Protein AF-A0A918P597-F1 (afdb_monomer_lite)

Radius of gyration: 13.94 Å; chains: 1; bounding box: 33×28×36 Å

Foldseek 3Di:
DDPDQKDKDFPDVVLQVVVDDPPADWQFAPVPDPFDKDQQLVPQDPDDPDPPVSNVVSVVRVIIITGNDGDPVRTPGTDDDD

InterPro domains:
  IPR056009 Domain of unknown function DUF7587 [PF24494] (3-78)

Sequence (82 aa):
MANSPWISTTRVLDVAKGYEGGNGIVAIDLNKLDALQVEVWQHVPRVNGVEGLPYHRSIWAQEVTIFQHIPRDAIVGPVRMP

Organism: NCBI:txid1225769

Secondary structure (DSSP, 8-state):
-PPPSEEEEES-HHHHHHT--SS--EEE-GGG--S-EEEHHHHS---SSS--HHHHHHHHHTEEEEES---GGGEEEEPPP-

pLDDT: mean 89.34, std 11.23, range [45.72, 97.56]

Structure (mmCIF, N/CA/C/O backbone):
data_AF-A0A918P597-F1
#
_entry.id   AF-A0A918P597-F1
#
loop_
_atom_site.group_PDB
_atom_site.id
_atom_site.type_symbol
_atom_site.label_atom_id
_atom_site.label_alt_id
_atom_site.label_comp_id
_atom_site.label_asym_id
_atom_site.label_entity_id
_atom_site.label_seq_id
_atom_site.pdbx_PDB_ins_code
_atom_site.Cartn_x
_atom_site.Cartn_y
_atom_site.Cartn_z
_atom_site.occupancy
_atom_site.B_iso_or_equiv
_atom_site.auth_seq_id
_atom_site.auth_comp_id
_atom_site.auth_asym_id
_atom_site.auth_atom_id
_atom_site.pdbx_PDB_model_num
ATOM 1 N N . MET A 1 1 ? -13.454 10.584 -18.112 1.00 45.72 1 MET A N 1
ATOM 2 C CA . MET A 1 1 ? -12.249 9.898 -17.599 1.00 45.72 1 MET A CA 1
ATOM 3 C C . MET A 1 1 ? -12.717 8.875 -16.584 1.00 45.72 1 MET A C 1
ATOM 5 O O . MET A 1 1 ? -13.478 9.249 -15.704 1.00 45.72 1 MET A O 1
ATOM 9 N N . ALA A 1 2 ? -12.374 7.601 -16.762 1.00 70.25 2 ALA A N 1
ATOM 10 C CA . ALA A 1 2 ? -12.674 6.578 -15.766 1.00 70.25 2 ALA A CA 1
ATOM 11 C C . ALA A 1 2 ? -11.575 6.617 -14.702 1.00 70.25 2 ALA A C 1
ATOM 13 O O . ALA A 1 2 ? -10.395 6.667 -15.052 1.00 70.25 2 ALA A O 1
ATOM 14 N N . ASN A 1 3 ? -11.955 6.630 -13.426 1.00 83.25 3 ASN A N 1
ATOM 15 C CA . ASN A 1 3 ? -10.989 6.454 -12.349 1.00 83.25 3 ASN A CA 1
ATOM 16 C C . ASN A 1 3 ? -10.303 5.094 -12.517 1.00 83.25 3 ASN A C 1
ATOM 18 O O . ASN A 1 3 ? -10.934 4.122 -12.942 1.00 83.25 3 ASN A O 1
ATOM 22 N N . SER A 1 4 ? -9.013 5.036 -12.193 1.00 90.44 4 SER A N 1
ATOM 23 C CA . SER A 1 4 ? -8.301 3.764 -12.088 1.00 90.44 4 SER A CA 1
ATOM 24 C C . SER A 1 4 ? -9.064 2.832 -11.136 1.00 90.44 4 SER A C 1
ATOM 26 O O . SER A 1 4 ? -9.514 3.300 -10.089 1.00 90.44 4 SER A O 1
ATOM 28 N N . PRO A 1 5 ? -9.202 1.527 -11.442 1.00 94.44 5 PRO A N 1
ATOM 29 C CA . PRO A 1 5 ? -9.802 0.570 -10.514 1.00 94.44 5 PRO A CA 1
ATOM 30 C C . PRO A 1 5 ? -8.875 0.248 -9.332 1.00 94.44 5 PRO A C 1
ATOM 32 O O . PRO A 1 5 ? -9.222 -0.582 -8.502 1.00 94.44 5 PRO A O 1
ATOM 35 N N . TRP A 1 6 ? -7.684 0.845 -9.274 1.00 94.94 6 TRP A N 1
ATOM 36 C CA . TRP A 1 6 ? -6.686 0.602 -8.243 1.00 94.94 6 TRP A CA 1
ATOM 37 C C . TRP A 1 6 ? -6.757 1.651 -7.141 1.00 94.94 6 TRP A C 1
ATOM 39 O O . TRP A 1 6 ? -6.764 2.853 -7.411 1.00 94.94 6 TRP A O 1
ATOM 49 N N . ILE A 1 7 ? -6.741 1.178 -5.901 1.00 95.50 7 ILE A N 1
ATOM 50 C CA . ILE A 1 7 ? -6.636 1.996 -4.699 1.00 95.50 7 ILE A CA 1
ATOM 51 C C . ILE A 1 7 ? -5.161 2.019 -4.294 1.00 95.50 7 ILE A C 1
ATOM 53 O O . ILE A 1 7 ? -4.615 0.987 -3.903 1.00 95.50 7 ILE A O 1
ATOM 57 N N . SER A 1 8 ? -4.505 3.175 -4.406 1.00 95.00 8 SER A N 1
ATOM 58 C CA . SER A 1 8 ? -3.124 3.349 -3.940 1.00 95.00 8 SER A CA 1
ATOM 59 C C . SER A 1 8 ? -3.066 3.406 -2.416 1.00 95.00 8 SER A C 1
ATOM 61 O O . SER A 1 8 ? -3.794 4.169 -1.781 1.00 95.00 8 SER A O 1
ATOM 63 N N . THR A 1 9 ? -2.167 2.615 -1.834 1.00 96.50 9 THR A N 1
ATOM 64 C CA . THR A 1 9 ? -1.872 2.595 -0.398 1.00 96.50 9 THR A CA 1
ATOM 65 C C . THR A 1 9 ? -0.361 2.580 -0.172 1.00 96.50 9 THR A C 1
ATOM 67 O O . THR A 1 9 ? 0.422 2.332 -1.089 1.00 96.50 9 THR A O 1
ATOM 70 N N . THR A 1 10 ? 0.073 2.854 1.055 1.00 97.56 10 THR A N 1
ATOM 71 C CA . THR A 1 10 ? 1.490 2.884 1.431 1.00 97.56 10 THR A CA 1
ATOM 72 C C . THR A 1 10 ? 1.698 2.154 2.748 1.00 97.56 10 THR A C 1
ATOM 74 O O . THR A 1 10 ? 0.860 2.225 3.649 1.00 97.56 10 THR A O 1
ATOM 77 N N . ARG A 1 11 ? 2.842 1.478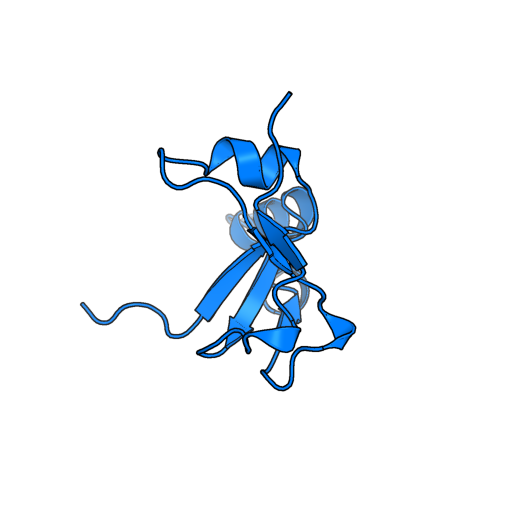 2.880 1.00 96.94 11 ARG A N 1
ATOM 78 C CA . ARG A 1 11 ? 3.288 0.897 4.156 1.00 96.94 11 ARG A CA 1
ATOM 79 C C . ARG A 1 11 ? 3.948 1.924 5.086 1.00 96.94 11 ARG A C 1
ATOM 81 O O . ARG A 1 11 ? 4.284 1.593 6.219 1.00 96.94 11 ARG A O 1
ATOM 88 N N . VAL A 1 12 ? 4.141 3.160 4.623 1.00 96.69 12 VAL A N 1
ATOM 89 C CA . VAL A 1 12 ? 4.855 4.222 5.339 1.00 96.69 12 VAL A CA 1
ATOM 90 C C . VAL A 1 12 ? 3.871 5.305 5.770 1.00 96.69 12 VAL A C 1
ATOM 92 O O . VAL A 1 12 ? 3.332 6.045 4.949 1.00 96.69 12 VAL A O 1
ATOM 95 N N . LEU A 1 13 ? 3.672 5.448 7.083 1.00 95.12 13 LEU A N 1
ATOM 96 C CA . LEU A 1 13 ? 2.726 6.421 7.635 1.00 95.12 13 LEU A CA 1
ATOM 97 C C . LEU A 1 13 ? 3.039 7.866 7.211 1.00 95.12 13 LEU A C 1
ATOM 99 O O . LEU A 1 13 ? 2.122 8.621 6.908 1.00 95.12 13 LEU A O 1
ATOM 103 N N . ASP A 1 14 ? 4.310 8.263 7.162 1.00 95.38 14 ASP A N 1
ATOM 104 C CA . ASP A 1 14 ? 4.668 9.642 6.804 1.00 95.38 14 ASP A CA 1
ATOM 105 C C . ASP A 1 14 ? 4.390 9.968 5.332 1.00 95.38 14 ASP A C 1
ATOM 107 O O . ASP A 1 14 ? 4.034 11.099 5.006 1.00 95.38 14 ASP A O 1
ATOM 111 N N . VAL A 1 15 ? 4.450 8.965 4.453 1.00 95.94 15 VAL A N 1
ATOM 112 C CA . VAL A 1 15 ? 3.986 9.108 3.069 1.00 95.94 15 VAL A CA 1
ATOM 113 C C . VAL A 1 15 ? 2.472 9.311 3.062 1.00 95.94 15 VAL A C 1
ATOM 115 O O . VAL A 1 15 ? 2.002 10.243 2.420 1.00 95.94 15 VAL A O 1
ATOM 118 N N . ALA A 1 16 ? 1.712 8.511 3.822 1.00 96.06 16 ALA A N 1
ATOM 119 C CA . ALA A 1 16 ? 0.257 8.664 3.921 1.00 96.06 16 ALA A CA 1
ATOM 120 C C . ALA A 1 16 ? -0.148 10.057 4.433 1.00 96.06 16 ALA A C 1
ATOM 122 O O . ALA A 1 16 ? -1.053 10.669 3.872 1.00 96.06 16 ALA A O 1
ATOM 123 N N . LYS A 1 17 ? 0.562 10.591 5.436 1.00 94.69 17 LYS A N 1
ATOM 124 C CA . LYS A 1 17 ? 0.365 11.964 5.934 1.00 94.69 17 LYS A CA 1
ATOM 125 C C . LYS A 1 17 ? 0.584 13.018 4.853 1.00 94.69 17 LYS A C 1
ATOM 127 O O . LYS A 1 17 ? -0.171 13.978 4.795 1.00 94.69 17 LYS A O 1
ATOM 132 N N . GLY A 1 18 ? 1.574 12.832 3.980 1.00 93.62 18 GLY A N 1
ATOM 133 C CA . GLY A 1 18 ? 1.830 13.747 2.864 1.00 93.62 18 GLY A CA 1
ATOM 134 C C . GLY A 1 18 ? 0.698 13.819 1.829 1.00 93.62 18 GLY A C 1
ATOM 135 O O . GLY A 1 18 ? 0.617 14.803 1.098 1.00 93.62 18 GLY A O 1
ATOM 136 N N . TYR A 1 19 ? -0.173 12.804 1.774 1.00 91.38 19 TYR A N 1
ATOM 137 C CA . TYR A 1 19 ? -1.355 12.756 0.903 1.00 91.38 19 TYR A CA 1
ATOM 138 C C . TYR A 1 19 ? -2.676 12.987 1.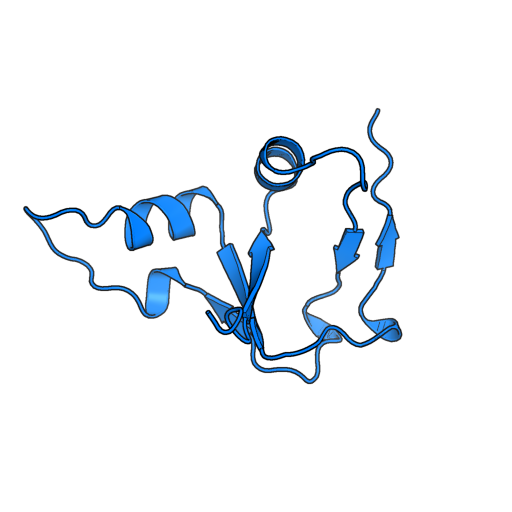654 1.00 91.38 19 TYR A C 1
ATOM 140 O O . TYR A 1 19 ? -3.745 12.946 1.042 1.00 91.38 19 TYR A O 1
ATOM 148 N N . GLU A 1 20 ? -2.631 13.216 2.967 1.00 90.75 20 GLU A N 1
ATOM 149 C CA . GLU A 1 20 ? -3.820 13.478 3.770 1.00 90.75 20 GLU A CA 1
ATOM 150 C C . GLU A 1 20 ? -4.368 14.874 3.426 1.00 90.75 20 GLU A C 1
ATOM 152 O O . GLU A 1 20 ? -3.673 15.880 3.544 1.00 90.75 20 GLU A O 1
ATOM 157 N N . GLY A 1 21 ? -5.604 14.921 2.919 1.00 87.75 21 GLY A N 1
ATOM 158 C CA . GLY A 1 21 ? -6.235 16.128 2.369 1.00 87.75 21 GLY A CA 1
ATOM 159 C C . GLY A 1 21 ? -7.442 16.645 3.161 1.00 87.75 21 GLY A C 1
ATOM 160 O O . GLY A 1 21 ? -8.279 17.338 2.586 1.00 87.75 21 GLY A O 1
ATOM 161 N N . GLY A 1 22 ? -7.581 16.267 4.434 1.00 90.00 22 GLY A N 1
ATOM 162 C CA . GLY A 1 22 ? -8.687 16.619 5.334 1.00 90.00 22 GLY A CA 1
ATOM 163 C C . GLY A 1 22 ? -9.685 15.488 5.638 1.00 90.00 22 GLY A C 1
ATOM 164 O O . GLY A 1 22 ? -10.669 15.729 6.333 1.00 90.00 22 GLY A O 1
ATOM 165 N N . ASN A 1 23 ? -9.459 14.267 5.139 1.00 90.50 23 ASN A N 1
ATOM 166 C CA . ASN A 1 23 ? -10.345 13.103 5.335 1.00 90.50 23 ASN A CA 1
ATOM 167 C C . ASN A 1 23 ? -9.764 12.040 6.287 1.00 90.50 23 ASN A C 1
ATOM 169 O O . ASN A 1 23 ? -10.407 11.023 6.554 1.00 90.50 23 ASN A O 1
ATOM 173 N N . GLY A 1 24 ? -8.562 12.273 6.812 1.00 93.00 24 GLY A N 1
ATOM 174 C CA . GLY A 1 24 ? -7.845 11.360 7.687 1.00 93.00 24 GLY A CA 1
ATOM 175 C C . GLY A 1 24 ? -7.136 10.222 6.951 1.00 93.00 24 GLY A C 1
ATOM 176 O O . GLY A 1 24 ? -7.150 10.105 5.726 1.00 93.00 24 GLY A O 1
ATOM 177 N N . ILE A 1 25 ? -6.494 9.368 7.745 1.00 96.38 25 ILE A N 1
ATOM 178 C CA . ILE A 1 25 ? -5.743 8.197 7.287 1.00 96.38 25 ILE A CA 1
ATOM 179 C C . ILE A 1 25 ? -6.397 6.961 7.893 1.00 96.38 25 ILE A C 1
ATOM 181 O O . ILE A 1 25 ? -6.727 6.951 9.079 1.00 96.38 25 ILE A O 1
ATOM 185 N N . VAL A 1 26 ? -6.549 5.905 7.100 1.00 95.69 26 VAL A N 1
ATOM 186 C CA . VAL A 1 26 ? -7.083 4.617 7.552 1.00 95.69 26 VAL A CA 1
ATOM 187 C C . VAL A 1 26 ? -5.983 3.564 7.497 1.00 95.69 26 VAL A C 1
ATOM 189 O O . VAL A 1 26 ? -5.304 3.421 6.483 1.00 95.69 26 VAL A O 1
ATOM 192 N N . ALA A 1 27 ? -5.819 2.820 8.590 1.00 96.81 27 ALA A N 1
ATOM 193 C CA . ALA A 1 27 ? -4.955 1.650 8.637 1.00 96.81 27 ALA A CA 1
ATOM 194 C C . ALA A 1 27 ? -5.705 0.416 8.121 1.00 96.81 27 ALA A C 1
ATOM 196 O O . ALA A 1 27 ? -6.855 0.164 8.497 1.00 96.81 27 ALA A O 1
ATOM 197 N N . ILE A 1 28 ? -5.029 -0.359 7.275 1.00 97.06 28 ILE A N 1
ATOM 198 C CA . ILE A 1 28 ? -5.558 -1.565 6.635 1.00 97.06 28 ILE A CA 1
ATOM 199 C C . ILE A 1 28 ? -4.618 -2.729 6.957 1.00 97.06 28 ILE A C 1
ATOM 201 O O . ILE A 1 28 ? -3.397 -2.581 6.885 1.00 97.06 28 ILE A O 1
ATOM 205 N N . ASP A 1 29 ? -5.183 -3.882 7.299 1.00 96.38 29 ASP A N 1
ATOM 206 C CA . ASP A 1 29 ? -4.454 -5.139 7.445 1.00 96.38 29 ASP A CA 1
ATOM 207 C C . ASP A 1 29 ? -4.421 -5.875 6.101 1.00 96.38 29 ASP A C 1
ATOM 209 O O . ASP A 1 29 ? -5.419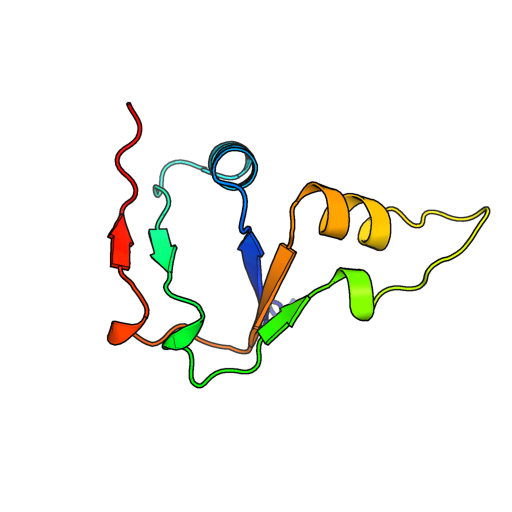 -6.445 5.658 1.00 96.38 29 ASP A O 1
ATOM 213 N N . LEU A 1 30 ? -3.254 -5.871 5.455 1.00 94.69 30 LEU A N 1
ATOM 214 C CA . LEU A 1 30 ? -3.054 -6.501 4.147 1.00 94.69 30 LEU A CA 1
ATOM 215 C C . LEU A 1 30 ? -3.287 -8.021 4.160 1.00 94.69 30 LEU A C 1
ATOM 217 O O . LEU A 1 30 ? -3.573 -8.599 3.112 1.00 94.69 30 LEU A O 1
ATOM 221 N N . ASN A 1 31 ? -3.205 -8.673 5.326 1.00 95.62 31 ASN A N 1
ATOM 222 C CA . ASN A 1 31 ? -3.425 -10.118 5.449 1.00 95.62 31 ASN A CA 1
ATOM 223 C C . ASN A 1 31 ? -4.909 -10.505 5.413 1.00 95.62 31 ASN A C 1
ATOM 225 O O . ASN A 1 31 ? -5.230 -11.686 5.305 1.00 95.62 31 ASN A O 1
ATOM 229 N N . LYS A 1 32 ? -5.808 -9.524 5.534 1.00 96.12 32 LYS A N 1
ATOM 230 C CA . LYS A 1 32 ? -7.264 -9.720 5.504 1.00 96.12 32 LYS A CA 1
ATOM 231 C C . LYS A 1 32 ? -7.894 -9.301 4.180 1.00 96.12 32 LYS A C 1
ATOM 233 O O . LYS A 1 32 ? -9.111 -9.314 4.051 1.00 96.12 32 LYS A O 1
ATOM 238 N N . LEU A 1 33 ? -7.082 -8.897 3.207 1.00 93.75 33 LEU A N 1
ATOM 239 C CA . LEU A 1 33 ? -7.564 -8.559 1.877 1.00 93.75 33 LEU A CA 1
ATOM 240 C C . LEU A 1 33 ? -7.792 -9.837 1.066 1.00 93.75 33 LEU A C 1
ATOM 242 O O . LEU A 1 33 ? -6.891 -10.662 0.924 1.00 93.75 33 LEU A O 1
ATOM 246 N N . ASP A 1 34 ? -8.976 -9.949 0.481 1.00 93.19 34 ASP A N 1
ATOM 247 C CA . ASP A 1 34 ? -9.337 -10.932 -0.545 1.00 93.19 34 ASP A CA 1
ATOM 248 C C . ASP A 1 34 ? -9.122 -10.398 -1.978 1.00 93.19 34 ASP A C 1
ATOM 250 O O . ASP A 1 34 ? -9.220 -11.141 -2.956 1.00 93.19 34 ASP A O 1
ATOM 254 N N . ALA A 1 35 ? -8.791 -9.111 -2.111 1.00 93.44 35 ALA A N 1
ATOM 255 C CA . ALA A 1 35 ? -8.483 -8.446 -3.369 1.00 93.44 35 ALA A CA 1
ATOM 256 C C . ALA A 1 35 ? -7.021 -8.635 -3.813 1.00 93.44 35 ALA A C 1
ATOM 258 O O . ALA A 1 35 ? -6.110 -8.826 -3.005 1.00 93.44 35 ALA A O 1
ATOM 259 N N . LEU A 1 36 ? -6.782 -8.505 -5.125 1.00 95.88 36 LEU A N 1
ATOM 260 C CA . LEU A 1 36 ? -5.432 -8.501 -5.691 1.00 95.88 36 LEU A CA 1
ATOM 261 C C . LEU A 1 36 ? -4.631 -7.309 -5.151 1.00 95.88 36 LEU A C 1
ATOM 263 O O . LEU A 1 36 ? -5.068 -6.160 -5.246 1.00 95.88 36 LEU A O 1
ATOM 267 N N . GLN A 1 37 ? -3.437 -7.604 -4.645 1.00 95.69 37 GLN A N 1
ATOM 268 C CA . GLN A 1 37 ? -2.469 -6.634 -4.147 1.00 95.69 37 GLN A CA 1
ATOM 269 C C . GLN A 1 37 ? -1.243 -6.639 -5.050 1.00 95.69 37 GLN A C 1
ATOM 271 O O . GLN A 1 37 ? -0.734 -7.706 -5.399 1.00 95.69 37 GLN A O 1
ATOM 276 N N . VAL A 1 38 ? -0.757 -5.457 -5.413 1.00 95.31 38 VAL A N 1
ATOM 277 C CA . VAL A 1 38 ? 0.412 -5.314 -6.278 1.00 95.31 38 VAL A CA 1
ATOM 278 C C . VAL A 1 38 ? 1.403 -4.348 -5.655 1.00 95.31 38 VAL A C 1
ATOM 280 O O . VAL A 1 38 ? 1.077 -3.204 -5.350 1.00 95.31 38 VAL A O 1
ATOM 283 N N . GLU A 1 39 ? 2.647 -4.794 -5.511 1.00 94.69 39 GLU A N 1
ATOM 284 C CA . GLU A 1 39 ? 3.754 -3.889 -5.224 1.00 94.69 39 GLU A CA 1
ATOM 285 C C . GLU A 1 39 ? 4.195 -3.219 -6.521 1.00 94.69 39 GLU A C 1
ATOM 287 O O . GLU A 1 39 ? 4.799 -3.853 -7.387 1.00 94.69 39 GLU A O 1
ATOM 292 N N . VAL A 1 40 ? 3.893 -1.929 -6.667 1.00 91.62 40 VAL A N 1
ATOM 293 C CA . VAL A 1 40 ? 4.025 -1.219 -7.951 1.00 91.62 40 VAL A CA 1
ATOM 294 C C . VAL A 1 40 ? 5.439 -1.334 -8.531 1.00 91.62 40 VAL A C 1
ATOM 296 O O . VAL A 1 40 ? 5.595 -1.577 -9.728 1.00 91.62 40 VAL A O 1
ATOM 299 N N . TRP A 1 41 ? 6.471 -1.261 -7.685 1.00 90.56 41 TRP A N 1
ATOM 300 C CA . TRP A 1 41 ? 7.878 -1.337 -8.093 1.00 90.56 41 TRP A CA 1
ATOM 301 C C . TRP A 1 41 ? 8.261 -2.651 -8.796 1.00 90.56 41 TRP A C 1
ATOM 303 O O . TRP A 1 41 ? 9.223 -2.676 -9.567 1.00 90.56 41 TRP A O 1
ATOM 313 N N . GLN A 1 42 ? 7.525 -3.742 -8.556 1.00 91.00 42 GLN A N 1
ATOM 314 C CA . GLN A 1 42 ? 7.770 -5.036 -9.201 1.00 91.00 42 GLN A CA 1
ATOM 315 C C . GLN A 1 42 ? 7.259 -5.075 -10.649 1.00 91.00 42 GLN A C 1
ATOM 317 O O . GLN A 1 42 ? 7.700 -5.917 -11.429 1.00 91.00 42 GLN A O 1
ATOM 322 N N . HIS A 1 43 ? 6.362 -4.156 -11.018 1.00 86.75 43 HIS A N 1
ATOM 323 C CA . HIS A 1 43 ? 5.634 -4.178 -12.290 1.00 86.75 43 HIS A CA 1
ATOM 324 C C . HIS A 1 43 ? 5.921 -2.977 -13.197 1.00 86.75 43 HIS A C 1
ATOM 326 O O . HIS A 1 43 ? 5.446 -2.940 -14.332 1.00 86.75 43 HIS A O 1
ATOM 332 N N . VAL A 1 44 ? 6.703 -2.002 -12.733 1.00 84.06 44 VAL A N 1
ATOM 333 C CA . VAL A 1 44 ? 7.116 -0.844 -13.536 1.00 84.06 44 VAL A CA 1
ATOM 334 C C . VAL A 1 44 ? 8.535 -1.031 -14.095 1.00 84.06 44 VAL A C 1
ATOM 336 O O . VAL A 1 44 ? 9.388 -1.620 -13.423 1.00 84.06 44 VAL A O 1
ATOM 339 N N . PRO A 1 45 ? 8.828 -0.546 -15.318 1.00 80.69 45 PRO A N 1
ATOM 340 C CA . PRO A 1 45 ? 10.140 -0.719 -15.933 1.00 80.69 45 PRO A CA 1
ATOM 341 C C . PRO A 1 45 ? 11.286 -0.134 -15.097 1.00 80.69 45 PRO A C 1
ATOM 343 O O . PRO A 1 45 ? 11.246 1.019 -14.668 1.00 80.69 45 PRO A O 1
ATOM 346 N N . ARG A 1 46 ? 12.359 -0.919 -14.945 1.00 73.81 46 ARG A N 1
ATOM 347 C CA . ARG A 1 46 ? 13.641 -0.492 -14.363 1.00 73.81 46 ARG A CA 1
ATOM 348 C C . ARG A 1 46 ? 14.534 0.080 -15.464 1.00 73.81 46 ARG A C 1
ATOM 350 O O . ARG A 1 46 ? 15.495 -0.560 -15.882 1.00 73.81 46 ARG A O 1
ATOM 357 N N . VAL A 1 47 ? 14.169 1.227 -16.025 1.00 67.25 47 VAL A N 1
ATOM 358 C CA . VAL A 1 47 ? 14.940 1.831 -17.122 1.00 67.25 47 VAL A CA 1
ATOM 359 C C . VAL A 1 47 ? 16.059 2.720 -16.581 1.00 67.25 47 VAL A C 1
ATOM 361 O O . VAL A 1 47 ? 15.807 3.711 -15.904 1.00 67.25 47 VAL A O 1
ATOM 364 N N . ASN A 1 48 ? 17.309 2.381 -16.910 1.00 53.28 48 ASN A N 1
ATOM 365 C CA . ASN A 1 48 ? 18.444 3.291 -16.755 1.00 53.28 48 ASN A CA 1
ATOM 366 C C . ASN A 1 48 ? 18.388 4.343 -17.879 1.00 53.28 48 ASN A C 1
ATOM 368 O O . ASN A 1 48 ? 18.400 3.979 -19.052 1.00 53.28 48 ASN A O 1
ATOM 372 N N . GLY A 1 49 ? 18.350 5.635 -17.534 1.00 60.75 49 GLY A N 1
ATOM 373 C CA . GLY A 1 49 ? 18.495 6.749 -18.490 1.00 60.75 49 GLY A CA 1
ATOM 374 C C . GLY A 1 49 ? 17.206 7.415 -19.007 1.00 60.75 49 GLY A C 1
ATOM 375 O O . GLY A 1 49 ? 17.306 8.415 -19.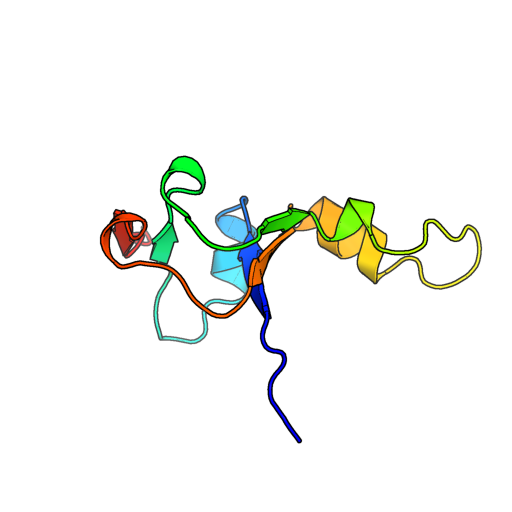709 1.00 60.75 49 GLY A O 1
ATOM 376 N N . VAL A 1 50 ? 16.013 6.933 -18.638 1.00 63.72 50 VAL A N 1
ATOM 377 C CA . VAL A 1 50 ? 14.709 7.619 -18.818 1.00 63.72 50 VAL A CA 1
ATOM 378 C C . VAL A 1 50 ? 13.931 7.488 -17.509 1.00 63.72 50 VAL A C 1
ATOM 380 O O . VAL A 1 50 ? 14.199 6.548 -16.768 1.00 63.72 50 VAL A O 1
ATOM 383 N N . GLU A 1 51 ? 13.025 8.426 -17.198 1.00 60.03 51 GLU A N 1
ATOM 384 C CA . GLU A 1 51 ? 12.297 8.545 -15.922 1.00 60.03 51 GLU A CA 1
ATOM 385 C C . GLU A 1 51 ? 11.738 7.209 -15.389 1.00 60.03 51 GLU A C 1
ATOM 387 O O . GLU A 1 51 ? 10.558 6.889 -15.516 1.00 60.03 51 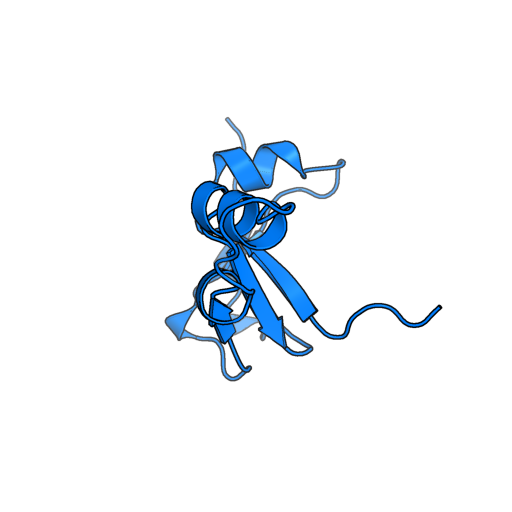GLU A O 1
ATOM 392 N N . GLY A 1 52 ? 12.563 6.482 -14.633 1.00 70.62 52 GLY A N 1
ATOM 393 C CA . GLY A 1 52 ? 12.152 5.446 -13.689 1.00 70.62 52 GLY A CA 1
ATOM 394 C C . GLY A 1 52 ? 11.409 6.039 -12.491 1.00 70.62 52 GLY A C 1
ATOM 395 O O . GLY A 1 52 ? 11.406 5.450 -11.416 1.00 70.62 52 GLY A O 1
ATOM 396 N N . LEU A 1 53 ? 10.806 7.225 -12.633 1.00 81.44 53 LEU A N 1
ATOM 397 C CA . LEU A 1 53 ? 10.094 7.913 -11.566 1.00 81.44 53 LEU A CA 1
ATOM 398 C C . LEU A 1 53 ? 9.007 7.036 -10.944 1.00 81.44 53 LEU A C 1
ATOM 400 O O . LEU A 1 53 ? 8.960 7.007 -9.717 1.00 81.44 53 LEU A O 1
ATOM 404 N N . PRO A 1 54 ? 8.191 6.271 -11.701 1.00 85.31 54 PRO A N 1
ATOM 405 C CA . PRO A 1 54 ? 7.232 5.356 -11.086 1.00 85.31 54 PRO A CA 1
ATOM 406 C C . PRO A 1 54 ? 7.913 4.274 -10.241 1.00 85.31 54 PRO A C 1
ATOM 408 O O . PRO A 1 54 ? 7.449 3.971 -9.145 1.00 85.31 54 PRO A O 1
ATOM 411 N N . TYR A 1 55 ? 9.050 3.736 -10.697 1.00 88.69 55 TYR A N 1
ATOM 412 C CA . TYR A 1 55 ? 9.844 2.756 -9.949 1.00 88.69 55 TYR A CA 1
ATOM 413 C C . TYR A 1 55 ? 10.418 3.359 -8.663 1.00 88.69 55 TYR A C 1
ATOM 415 O O . TYR A 1 55 ? 10.179 2.855 -7.569 1.00 88.69 55 TYR A O 1
ATOM 423 N N . HIS A 1 56 ? 11.120 4.486 -8.770 1.00 88.50 56 HIS A N 1
ATOM 424 C CA . HIS A 1 56 ? 11.731 5.146 -7.620 1.00 88.50 56 HIS A CA 1
ATOM 425 C C . HIS A 1 56 ? 10.688 5.657 -6.620 1.00 88.50 56 HIS A C 1
ATOM 427 O O . HIS A 1 56 ? 10.878 5.489 -5.415 1.00 88.50 56 HIS A O 1
ATOM 433 N N . ARG A 1 57 ? 9.574 6.234 -7.095 1.00 88.94 57 ARG A N 1
ATOM 434 C CA . ARG A 1 57 ? 8.490 6.704 -6.222 1.00 88.94 57 ARG A CA 1
ATOM 435 C C . ARG A 1 57 ? 7.791 5.556 -5.516 1.00 88.94 57 ARG A C 1
ATOM 437 O O . ARG A 1 57 ? 7.575 5.674 -4.317 1.00 88.94 57 ARG A O 1
ATOM 444 N N . SER A 1 58 ? 7.476 4.463 -6.212 1.00 92.12 58 SER A N 1
ATOM 445 C CA . SER A 1 58 ? 6.816 3.313 -5.580 1.00 92.12 58 SER A CA 1
ATOM 446 C C . SER A 1 58 ? 7.710 2.608 -4.559 1.00 92.12 58 SER A C 1
ATOM 448 O O . SER A 1 58 ? 7.205 2.162 -3.531 1.00 92.12 58 SER A O 1
ATOM 450 N N . ILE A 1 59 ? 9.031 2.572 -4.774 1.00 93.19 59 ILE A N 1
ATOM 451 C CA . ILE A 1 59 ? 9.987 2.093 -3.763 1.00 93.19 59 ILE A CA 1
ATOM 452 C C . ILE A 1 59 ? 10.023 3.027 -2.556 1.00 93.19 59 ILE A C 1
ATOM 454 O O . ILE A 1 59 ? 9.854 2.564 -1.430 1.00 93.19 59 ILE A O 1
ATOM 458 N N . TRP A 1 60 ? 10.227 4.331 -2.773 1.00 94.06 60 TRP A N 1
ATOM 459 C CA . TRP A 1 60 ? 10.277 5.319 -1.689 1.00 94.06 60 TRP A CA 1
ATOM 460 C C . TRP A 1 60 ? 8.985 5.318 -0.862 1.00 94.06 60 TRP A C 1
ATOM 462 O O . TRP A 1 60 ? 9.033 5.330 0.367 1.00 94.06 60 TRP A O 1
ATOM 472 N N . ALA A 1 61 ? 7.837 5.242 -1.536 1.00 95.94 61 ALA A N 1
ATOM 473 C CA . ALA A 1 61 ? 6.527 5.200 -0.907 1.00 95.94 61 ALA A CA 1
ATOM 474 C C . ALA A 1 61 ? 6.179 3.831 -0.308 1.00 95.94 61 ALA A C 1
ATOM 476 O O . ALA A 1 61 ? 5.181 3.735 0.401 1.00 95.94 61 ALA A O 1
ATOM 477 N N . GLN A 1 62 ? 6.938 2.770 -0.607 1.00 97.00 62 GLN A N 1
ATOM 478 C CA . GLN A 1 62 ? 6.538 1.379 -0.358 1.00 97.00 62 GLN A CA 1
ATOM 479 C C . GLN A 1 62 ? 5.080 1.128 -0.781 1.00 97.00 62 GLN A C 1
ATOM 481 O O . GLN A 1 62 ? 4.249 0.675 0.013 1.00 97.00 62 GLN A O 1
ATOM 486 N N . GLU A 1 63 ? 4.763 1.529 -2.013 1.00 96.56 63 GLU A N 1
ATOM 487 C CA . GLU A 1 63 ? 3.398 1.532 -2.528 1.00 96.56 63 GLU A CA 1
ATOM 488 C C . GLU A 1 63 ? 2.884 0.107 -2.754 1.00 96.56 63 GLU A C 1
ATOM 490 O O . GLU A 1 63 ? 3.538 -0.720 -3.400 1.00 96.56 63 GLU A O 1
ATOM 495 N N . VAL A 1 64 ? 1.672 -0.135 -2.257 1.00 97.06 64 VAL A N 1
ATOM 496 C CA . VAL A 1 64 ? 0.864 -1.315 -2.566 1.00 97.06 64 VAL A CA 1
ATOM 497 C C . VAL A 1 64 ? -0.451 -0.823 -3.146 1.00 97.06 64 VAL A C 1
ATOM 499 O O . VAL A 1 64 ? -1.161 -0.044 -2.508 1.00 97.06 64 VAL A O 1
ATOM 502 N N . THR A 1 65 ? -0.794 -1.264 -4.348 1.00 95.81 65 THR A N 1
ATOM 503 C CA . THR A 1 65 ? -2.099 -0.978 -4.943 1.00 95.81 65 THR A CA 1
ATOM 504 C C . THR A 1 65 ? -3.034 -2.162 -4.750 1.00 95.81 65 THR A C 1
ATOM 506 O O . THR A 1 65 ? -2.6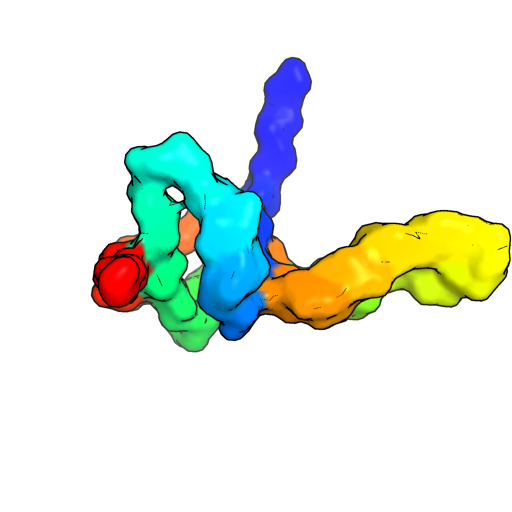40 -3.320 -4.895 1.00 95.81 65 THR A O 1
ATOM 509 N N . ILE A 1 66 ? -4.285 -1.865 -4.406 1.00 97.12 66 ILE A N 1
ATOM 510 C CA . ILE A 1 66 ? -5.332 -2.858 -4.150 1.00 97.12 66 ILE A CA 1
ATOM 511 C C . ILE A 1 66 ? -6.376 -2.746 -5.258 1.00 97.12 66 ILE A C 1
ATOM 513 O O . ILE A 1 66 ? -6.816 -1.643 -5.594 1.00 97.12 66 ILE A O 1
ATOM 517 N N . PHE A 1 67 ? -6.765 -3.870 -5.853 1.00 96.50 67 PHE A N 1
ATOM 518 C CA . PHE A 1 67 ? -7.737 -3.876 -6.940 1.00 96.50 67 PHE A CA 1
ATOM 519 C C . PHE A 1 67 ? -9.176 -3.747 -6.417 1.00 96.50 67 PHE A C 1
ATOM 521 O O . PHE A 1 67 ? -9.650 -4.572 -5.642 1.00 96.50 67 PHE A O 1
ATOM 528 N N . GLN A 1 68 ? -9.889 -2.742 -6.920 1.00 95.38 68 GLN A N 1
ATOM 529 C CA . GLN A 1 68 ? -11.311 -2.438 -6.731 1.00 95.38 68 GLN A CA 1
ATOM 530 C C . GLN A 1 68 ? -11.765 -2.061 -5.320 1.00 95.38 68 GLN A C 1
ATOM 532 O O . GLN A 1 68 ? -12.423 -1.030 -5.178 1.00 95.38 68 GLN A O 1
ATOM 537 N N . HIS A 1 69 ? -11.497 -2.873 -4.297 1.00 95.81 69 HIS A N 1
ATOM 538 C CA . HIS A 1 69 ? -12.110 -2.681 -2.984 1.00 95.81 69 HIS A CA 1
ATOM 539 C C . HIS A 1 69 ? -11.224 -3.125 -1.817 1.00 95.81 69 HIS A C 1
ATOM 541 O O . HIS A 1 69 ? -10.295 -3.912 -1.974 1.00 95.81 69 HIS A O 1
ATOM 547 N N . ILE A 1 70 ? -11.546 -2.596 -0.635 1.00 96.69 70 ILE A N 1
ATOM 548 C CA . ILE A 1 70 ? -10.985 -2.996 0.657 1.00 96.69 70 ILE A CA 1
ATOM 549 C C . ILE A 1 70 ? -12.163 -3.488 1.508 1.00 96.69 70 ILE A C 1
ATOM 551 O O . ILE A 1 70 ? -13.057 -2.683 1.799 1.00 96.69 70 ILE A O 1
ATOM 555 N N . PRO A 1 71 ? -12.221 -4.775 1.884 1.00 95.62 71 PRO A N 1
ATOM 556 C CA . PRO A 1 71 ? -13.294 -5.293 2.714 1.00 95.62 71 PRO A CA 1
ATOM 557 C C . PRO A 1 71 ? -13.229 -4.692 4.126 1.00 95.62 71 PRO A C 1
ATOM 559 O O . PRO A 1 71 ? -12.182 -4.270 4.624 1.00 95.62 71 PRO A O 1
ATOM 562 N N . ARG A 1 72 ? -14.392 -4.591 4.778 1.00 95.19 72 ARG A N 1
ATOM 563 C CA . ARG A 1 72 ? -14.537 -3.852 6.044 1.00 95.19 72 ARG A CA 1
ATOM 564 C C . ARG A 1 72 ? -13.726 -4.461 7.189 1.00 95.19 72 ARG A C 1
ATOM 566 O O . ARG A 1 72 ? -13.284 -3.733 8.068 1.00 95.19 72 ARG A O 1
ATOM 573 N N . ASP A 1 73 ? -13.559 -5.773 7.199 1.00 96.75 73 ASP A N 1
ATOM 574 C CA . ASP A 1 73 ? -12.784 -6.523 8.191 1.00 96.75 73 ASP A CA 1
ATOM 575 C C . ASP A 1 73 ? -11.263 -6.330 8.059 1.00 96.75 73 ASP A C 1
ATOM 577 O O . ASP A 1 73 ? -10.540 -6.504 9.047 1.00 96.75 73 ASP A O 1
ATOM 581 N N . ALA A 1 74 ? -10.787 -5.912 6.882 1.00 97.25 74 ALA A N 1
ATOM 582 C CA . ALA A 1 74 ? -9.412 -5.472 6.668 1.00 97.25 74 ALA A CA 1
ATOM 583 C C . ALA A 1 74 ? -9.156 -4.044 7.176 1.00 97.25 74 ALA A C 1
ATOM 585 O O . ALA A 1 74 ? -8.002 -3.673 7.386 1.00 97.25 74 ALA A O 1
ATOM 586 N N . ILE A 1 75 ? -10.196 -3.239 7.422 1.00 96.81 75 ILE A N 1
ATOM 587 C CA . ILE A 1 75 ? -10.046 -1.898 7.996 1.00 96.81 75 ILE A CA 1
ATOM 588 C C . ILE A 1 75 ? -9.797 -2.024 9.501 1.00 96.81 75 ILE A C 1
ATOM 590 O O . ILE A 1 75 ? -10.696 -2.352 10.275 1.00 96.81 75 ILE A O 1
ATOM 594 N N . VAL A 1 76 ? -8.576 -1.704 9.927 1.00 96.56 76 VAL A N 1
ATOM 595 C CA . VAL A 1 76 ? -8.209 -1.655 11.350 1.00 96.56 76 VAL A CA 1
ATOM 596 C C . VAL A 1 76 ? -8.863 -0.445 12.019 1.00 96.56 76 VAL A C 1
ATOM 598 O O . VAL A 1 76 ? -9.352 -0.537 13.144 1.00 96.56 76 VAL A O 1
ATOM 601 N N . GLY A 1 77 ? -8.897 0.688 11.313 1.00 93.69 77 GLY A N 1
ATOM 602 C CA . GLY A 1 77 ? -9.533 1.921 11.772 1.00 93.69 77 GLY A CA 1
ATOM 603 C C . GLY A 1 77 ? -8.746 3.181 11.404 1.00 93.69 77 GLY A C 1
ATOM 604 O O . GLY A 1 77 ? -7.710 3.099 10.740 1.00 93.69 77 GLY A O 1
ATOM 605 N N . PRO A 1 78 ? -9.235 4.364 11.814 1.00 93.50 78 PRO A N 1
ATOM 606 C CA . PRO A 1 78 ? -8.543 5.623 11.577 1.00 93.50 78 PRO A CA 1
ATOM 607 C C . PRO A 1 78 ? -7.239 5.699 12.380 1.00 93.50 78 PRO A C 1
ATOM 609 O O . PRO A 1 78 ? -7.194 5.348 13.562 1.00 93.50 78 PRO A O 1
ATOM 612 N N . VAL A 1 79 ? -6.185 6.213 11.751 1.00 92.56 79 VAL A N 1
ATOM 613 C CA . VAL A 1 79 ? -4.926 6.532 12.426 1.00 92.56 79 VAL A CA 1
ATOM 614 C C . VAL A 1 79 ? -5.097 7.865 13.145 1.00 92.56 79 VAL A C 1
ATOM 616 O O . VAL A 1 79 ? -5.379 8.887 12.520 1.00 92.56 79 VAL A O 1
ATOM 619 N N . ARG A 1 80 ? -4.924 7.866 14.470 1.00 82.31 80 ARG A N 1
ATOM 620 C CA . ARG A 1 80 ? -4.884 9.110 15.245 1.00 82.31 80 ARG A CA 1
ATOM 621 C C . ARG A 1 80 ? -3.573 9.821 14.948 1.00 82.31 80 ARG A C 1
ATOM 623 O O . ARG A 1 80 ? -2.505 9.266 15.200 1.00 82.31 80 ARG A O 1
ATOM 630 N N . MET A 1 81 ? -3.664 11.027 14.402 1.00 69.50 81 MET A N 1
ATOM 631 C CA . MET A 1 81 ? -2.501 11.895 14.278 1.00 69.50 81 MET A CA 1
ATOM 632 C C . MET A 1 81 ? -2.212 12.514 15.655 1.00 69.50 81 MET A C 1
ATOM 634 O O . MET A 1 81 ? -3.172 12.881 16.338 1.00 69.50 81 MET A O 1
ATOM 638 N N . PRO A 1 82 ? -0.945 12.526 16.107 1.00 64.12 82 PRO A N 1
ATOM 639 C CA . PRO A 1 82 ? -0.553 13.207 17.337 1.00 64.12 82 PRO A CA 1
ATOM 640 C C . PRO A 1 82 ? -0.751 14.724 17.247 1.00 64.12 82 PRO A C 1
ATOM 642 O O . PRO A 1 82 ? -0.756 15.257 16.113 1.00 64.12 82 PRO A O 1
#